Protein AF-A0A965UVB9-F1 (afdb_monomer)

pLDDT: mean 80.58, std 13.28, range [44.84, 95.25]

Structure (mmCIF, N/CA/C/O backbone):
data_AF-A0A965UVB9-F1
#
_entry.id   AF-A0A965UVB9-F1
#
loop_
_atom_site.group_PDB
_atom_site.id
_atom_site.type_symbol
_atom_site.label_atom_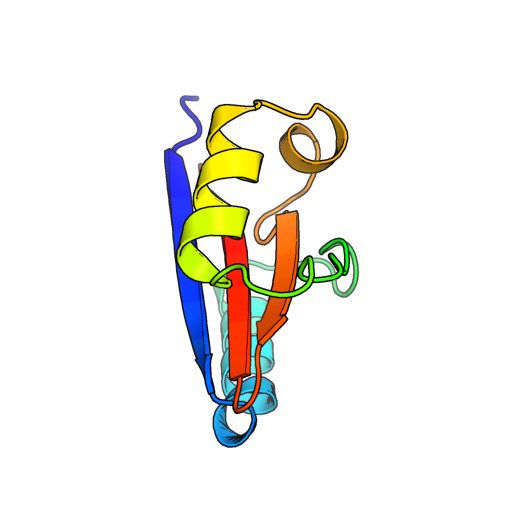id
_atom_site.label_alt_id
_atom_site.label_comp_id
_atom_site.label_asym_id
_atom_site.label_entity_id
_atom_site.label_seq_id
_atom_site.pdbx_PDB_ins_code
_atom_site.Cartn_x
_atom_site.Cartn_y
_atom_site.Cartn_z
_atom_site.occupancy
_atom_site.B_iso_or_equiv
_atom_site.auth_seq_id
_atom_site.auth_comp_id
_atom_site.auth_asym_id
_atom_site.auth_atom_id
_atom_site.pdbx_PDB_model_num
ATOM 1 N N . MET A 1 1 ? -15.353 -18.683 -3.718 1.00 61.25 1 MET A N 1
ATOM 2 C CA . MET A 1 1 ? -13.923 -18.351 -3.883 1.00 61.25 1 MET A CA 1
ATOM 3 C C . MET A 1 1 ? -13.507 -17.537 -2.680 1.00 61.25 1 MET A C 1
ATOM 5 O O . MET A 1 1 ? -14.167 -16.545 -2.397 1.00 61.25 1 MET A O 1
ATOM 9 N N . GLU A 1 2 ? -12.506 -18.003 -1.944 1.00 72.75 2 GLU A N 1
ATOM 10 C CA . GLU A 1 2 ? -11.974 -17.304 -0.775 1.00 72.75 2 GLU A CA 1
ATOM 11 C C . GLU A 1 2 ? -10.948 -16.265 -1.239 1.00 72.75 2 GLU A C 1
ATOM 13 O O . GLU A 1 2 ? -10.059 -16.588 -2.019 1.00 72.75 2 GLU A O 1
ATOM 18 N N . LEU A 1 3 ? -11.103 -15.016 -0.803 1.00 71.69 3 LEU A N 1
ATOM 19 C CA . LEU A 1 3 ? -10.169 -13.935 -1.106 1.00 71.69 3 LEU A CA 1
ATOM 20 C C . LEU A 1 3 ? -9.062 -13.912 -0.048 1.00 71.69 3 LEU A C 1
ATOM 22 O O . LEU A 1 3 ? -9.358 -13.816 1.143 1.00 71.69 3 LEU A O 1
ATOM 26 N N . LYS A 1 4 ? -7.797 -13.961 -0.468 1.00 82.31 4 LYS A N 1
ATOM 27 C CA . LYS A 1 4 ? -6.638 -13.930 0.434 1.00 82.31 4 LYS A CA 1
ATOM 28 C C . LYS A 1 4 ? -5.978 -12.549 0.417 1.00 82.31 4 LYS A C 1
ATOM 30 O O . LYS A 1 4 ? -5.735 -12.011 -0.665 1.00 82.31 4 LYS A O 1
ATOM 35 N N . PRO A 1 5 ? -5.700 -11.942 1.580 1.00 87.06 5 PRO A N 1
ATOM 36 C CA . PRO A 1 5 ? -5.081 -10.626 1.633 1.00 87.06 5 PRO A CA 1
ATOM 37 C C . PRO A 1 5 ? -3.604 -10.671 1.229 1.00 87.06 5 PRO A C 1
ATOM 39 O O . PRO A 1 5 ? -2.927 -11.679 1.426 1.00 87.06 5 PRO A O 1
ATOM 42 N N . PHE A 1 6 ? -3.085 -9.552 0.728 1.00 88.06 6 PHE A N 1
ATOM 43 C CA . PHE A 1 6 ? -1.649 -9.351 0.535 1.00 88.06 6 PHE A CA 1
ATOM 44 C C . PHE A 1 6 ? -1.244 -7.907 0.839 1.00 88.06 6 PHE A C 1
ATOM 46 O O . PHE A 1 6 ? -2.046 -6.978 0.716 1.00 88.06 6 PHE A O 1
ATOM 53 N N . ILE A 1 7 ? 0.030 -7.732 1.192 1.00 91.06 7 ILE A N 1
ATOM 54 C CA . ILE A 1 7 ? 0.695 -6.437 1.344 1.00 91.06 7 ILE A CA 1
ATOM 55 C C . ILE A 1 7 ? 2.087 -6.573 0.727 1.00 91.06 7 ILE A C 1
ATOM 57 O O . ILE A 1 7 ? 2.828 -7.492 1.073 1.00 91.06 7 ILE A O 1
ATOM 61 N N . VAL A 1 8 ? 2.448 -5.675 -0.186 1.00 90.88 8 VAL A N 1
ATOM 62 C CA . VAL A 1 8 ? 3.751 -5.668 -0.862 1.00 90.88 8 VAL A CA 1
ATOM 63 C C . VAL A 1 8 ? 4.339 -4.268 -0.806 1.00 90.88 8 VAL 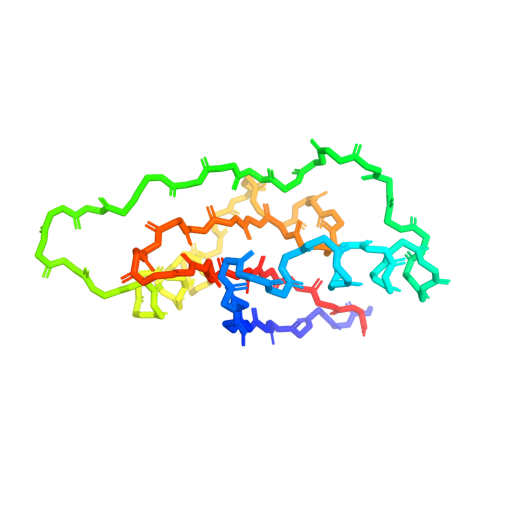A C 1
ATOM 65 O O . VAL A 1 8 ? 3.658 -3.290 -1.108 1.00 90.88 8 VAL A O 1
ATOM 68 N N . TYR A 1 9 ? 5.617 -4.179 -0.448 1.00 93.31 9 TYR A N 1
ATOM 69 C CA . TYR A 1 9 ? 6.381 -2.942 -0.547 1.00 93.31 9 TYR A CA 1
ATOM 70 C C . TYR A 1 9 ? 7.037 -2.819 -1.925 1.00 93.31 9 TYR A C 1
ATOM 72 O O . TYR A 1 9 ? 7.668 -3.760 -2.410 1.00 93.31 9 TYR A O 1
ATOM 80 N N . ILE A 1 10 ? 6.915 -1.643 -2.531 1.00 90.44 10 ILE A N 1
ATOM 81 C CA . ILE A 1 10 ? 7.518 -1.288 -3.810 1.00 90.44 10 ILE A CA 1
ATOM 82 C C . ILE A 1 10 ? 8.344 -0.016 -3.609 1.00 90.44 10 ILE A C 1
ATOM 84 O O . ILE A 1 10 ? 7.772 1.050 -3.371 1.00 90.44 10 ILE A O 1
ATOM 88 N N . PRO A 1 11 ? 9.679 -0.098 -3.717 1.00 93.31 11 PRO A N 1
ATOM 89 C CA . PRO A 1 11 ? 10.528 1.086 -3.757 1.00 93.31 11 PRO A CA 1
ATOM 90 C C . PRO A 1 11 ? 10.131 2.016 -4.911 1.00 93.31 11 PRO A C 1
ATOM 92 O O . PRO A 1 11 ? 9.775 1.533 -5.990 1.00 93.31 11 PRO A O 1
ATOM 95 N N . SER A 1 12 ? 10.206 3.337 -4.718 1.00 89.88 12 SER A N 1
ATOM 96 C CA . SER A 1 12 ? 9.781 4.308 -5.743 1.00 89.88 12 SER A CA 1
ATOM 97 C C . SER A 1 12 ? 10.509 4.116 -7.074 1.00 89.88 12 SER A C 1
ATOM 99 O O . SER A 1 12 ? 9.896 4.239 -8.132 1.00 89.88 12 SER A O 1
ATOM 101 N N . GLU A 1 13 ? 11.791 3.749 -7.037 1.00 91.62 13 GLU A N 1
ATOM 102 C CA . GLU A 1 13 ? 12.607 3.501 -8.226 1.00 91.62 13 GLU A CA 1
ATOM 103 C C . GLU A 1 13 ? 12.168 2.266 -9.024 1.00 91.62 13 GLU A C 1
ATOM 105 O O . GLU A 1 13 ? 12.457 2.171 -10.212 1.00 91.62 13 GLU A O 1
ATOM 110 N N . LYS A 1 14 ? 11.429 1.342 -8.398 1.00 87.94 14 LYS A N 1
ATOM 111 C CA . LYS A 1 14 ? 10.902 0.124 -9.034 1.00 87.94 14 LYS A CA 1
ATOM 112 C C . LYS A 1 14 ? 9.421 0.223 -9.382 1.00 87.94 14 LYS A C 1
ATOM 114 O O . LYS A 1 14 ? 8.854 -0.739 -9.896 1.00 87.94 14 LYS A O 1
ATOM 119 N N . LEU A 1 15 ? 8.772 1.355 -9.096 1.00 80.50 15 LEU A N 1
ATOM 120 C CA . LEU A 1 15 ? 7.325 1.487 -9.248 1.00 80.50 15 LEU A CA 1
ATOM 121 C C . LEU A 1 15 ? 6.881 1.318 -10.703 1.00 80.50 15 LEU A C 1
ATOM 123 O O . LEU A 1 15 ? 5.903 0.623 -10.959 1.00 80.50 15 LEU A O 1
ATOM 127 N N . SER A 1 16 ? 7.609 1.910 -11.653 1.00 79.56 16 SER A N 1
ATOM 128 C CA . SER A 1 16 ? 7.286 1.796 -13.080 1.00 79.56 16 SER A CA 1
ATOM 129 C C . SER A 1 16 ? 7.325 0.339 -13.551 1.00 79.56 16 SER A C 1
ATOM 131 O O . SER A 1 16 ? 6.356 -0.148 -14.136 1.00 79.56 16 SER A O 1
ATOM 133 N N . ASP A 1 17 ? 8.401 -0.378 -13.222 1.00 82.56 17 ASP A N 1
ATOM 134 C CA . ASP A 1 17 ? 8.588 -1.781 -13.604 1.00 82.56 17 ASP A CA 1
ATOM 135 C C . ASP A 1 17 ? 7.555 -2.688 -12.932 1.00 82.56 17 ASP A C 1
ATOM 137 O O . ASP A 1 17 ? 6.948 -3.540 -13.581 1.00 82.56 17 ASP A O 1
ATOM 141 N N . ALA A 1 18 ? 7.283 -2.462 -11.643 1.00 76.12 18 ALA A N 1
ATOM 142 C CA . ALA A 1 18 ? 6.275 -3.214 -10.908 1.00 76.12 18 ALA A CA 1
ATOM 143 C C . ALA A 1 18 ? 4.861 -2.983 -11.464 1.00 76.12 18 ALA A C 1
ATOM 145 O O . ALA A 1 18 ? 4.071 -3.921 -11.537 1.00 76.12 18 ALA A O 1
ATOM 146 N N . MET A 1 19 ? 4.534 -1.762 -11.899 1.00 72.50 19 MET A N 1
ATOM 147 C CA . MET A 1 19 ? 3.254 -1.460 -12.551 1.00 72.50 19 MET A CA 1
ATOM 148 C C . MET A 1 19 ? 3.144 -2.087 -13.942 1.00 72.50 19 MET A C 1
ATOM 150 O O . MET A 1 19 ? 2.067 -2.564 -14.304 1.00 72.50 19 MET A O 1
ATOM 154 N N . ALA A 1 20 ? 4.231 -2.101 -14.717 1.00 74.31 20 ALA A N 1
ATOM 155 C CA . ALA A 1 20 ? 4.273 -2.750 -16.024 1.00 74.31 20 ALA A CA 1
ATOM 156 C C . ALA A 1 20 ? 4.085 -4.271 -15.900 1.00 74.31 20 ALA A C 1
ATOM 158 O O . ALA A 1 20 ? 3.265 -4.859 -16.607 1.00 74.31 20 ALA A O 1
ATOM 159 N N . GLU A 1 21 ? 4.775 -4.898 -14.947 1.00 71.75 21 GLU A N 1
ATOM 160 C CA . GLU A 1 21 ? 4.653 -6.330 -14.683 1.00 71.75 21 GLU A CA 1
ATOM 161 C C . GLU A 1 21 ? 3.266 -6.692 -14.142 1.00 71.75 21 GLU A C 1
ATOM 163 O O . GLU A 1 21 ? 2.650 -7.660 -14.589 1.00 71.75 21 GLU A O 1
ATOM 168 N N . ALA A 1 22 ? 2.709 -5.876 -13.245 1.00 65.50 22 ALA A N 1
ATOM 169 C CA . ALA A 1 22 ? 1.372 -6.105 -12.718 1.00 65.50 22 ALA A CA 1
ATOM 170 C C . ALA A 1 22 ? 0.296 -6.022 -13.823 1.00 65.50 22 ALA A C 1
ATOM 172 O O . ALA A 1 22 ? -0.603 -6.861 -13.869 1.00 65.50 22 ALA A O 1
ATOM 173 N N . GLN A 1 23 ? 0.426 -5.084 -14.771 1.00 65.25 23 GLN A N 1
ATOM 174 C CA . GLN A 1 23 ? -0.436 -5.019 -15.961 1.00 65.25 23 GLN A CA 1
ATOM 175 C C . GLN A 1 23 ? -0.306 -6.266 -16.843 1.00 65.25 23 GLN A C 1
ATOM 177 O O . GLN A 1 23 ? -1.318 -6.776 -17.325 1.00 65.25 23 GLN A O 1
ATOM 182 N N . ARG A 1 24 ? 0.922 -6.768 -17.030 1.00 66.94 24 ARG A N 1
ATOM 183 C CA . ARG A 1 24 ? 1.208 -7.962 -17.837 1.00 66.94 24 ARG A CA 1
ATOM 184 C C . ARG A 1 24 ? 0.609 -9.231 -17.229 1.00 66.94 24 ARG A C 1
ATOM 186 O O . ARG A 1 24 ? 0.077 -10.056 -17.964 1.00 66.94 24 ARG A O 1
ATOM 193 N N . VAL A 1 25 ? 0.712 -9.392 -15.910 1.00 61.34 25 VAL A N 1
ATOM 194 C CA . VAL A 1 25 ? 0.354 -10.637 -15.209 1.00 61.34 25 VAL A CA 1
ATOM 195 C C . VAL A 1 25 ? -1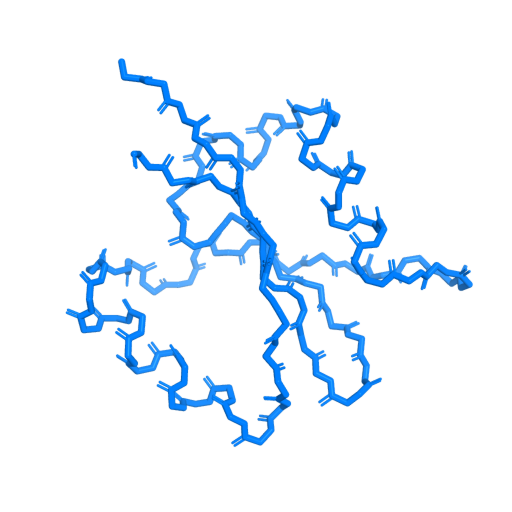.122 -10.692 -14.827 1.00 61.34 25 VAL A C 1
ATOM 197 O O . VAL A 1 25 ? -1.741 -11.745 -14.946 1.00 61.34 25 VAL A O 1
ATOM 200 N N . PHE A 1 26 ? -1.700 -9.582 -14.369 1.00 53.00 26 PHE A N 1
ATOM 201 C CA . PHE A 1 26 ? -3.007 -9.611 -13.705 1.00 53.00 26 PHE A CA 1
ATOM 202 C C . PHE A 1 26 ? -4.135 -8.956 -14.510 1.00 53.00 26 PHE A C 1
ATOM 204 O O . PHE A 1 26 ? -5.236 -8.822 -13.982 1.00 53.00 26 PHE A O 1
ATOM 211 N N . SER A 1 27 ? -3.888 -8.535 -15.761 1.00 52.22 27 SER A N 1
ATOM 212 C CA . SER A 1 27 ? -4.845 -7.732 -16.545 1.00 52.22 27 SER A CA 1
ATOM 213 C C . SER A 1 27 ? -5.436 -6.597 -15.698 1.00 52.22 27 SER A C 1
ATOM 215 O O . SER A 1 27 ? -6.644 -6.362 -15.710 1.00 52.22 27 SER A O 1
ATOM 217 N N . ILE A 1 28 ? -4.586 -5.945 -14.889 1.00 50.66 28 ILE A N 1
ATOM 218 C CA . ILE A 1 28 ? -5.027 -4.906 -13.956 1.00 50.66 28 ILE A CA 1
ATOM 219 C C . ILE A 1 28 ? -5.551 -3.751 -14.781 1.00 50.66 28 ILE A C 1
ATOM 221 O O . ILE A 1 28 ? -4.801 -3.059 -15.472 1.00 50.66 28 ILE A O 1
ATOM 225 N N . ASP A 1 29 ? -6.855 -3.553 -14.674 1.00 51.38 29 ASP A N 1
ATOM 226 C CA . ASP A 1 29 ? -7.547 -2.378 -15.159 1.00 51.38 29 ASP A CA 1
ATOM 227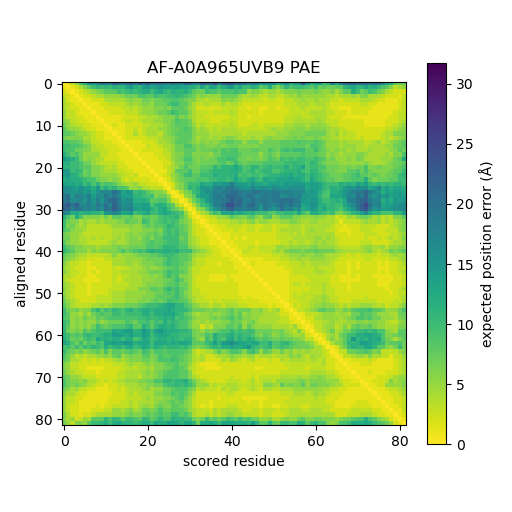 C C . ASP A 1 29 ? -6.897 -1.161 -14.480 1.00 51.38 29 ASP A C 1
ATOM 229 O O . ASP A 1 29 ? -7.013 -0.963 -13.264 1.00 51.38 29 ASP A O 1
ATOM 233 N N . LYS A 1 30 ? -6.100 -0.406 -15.247 1.00 44.84 30 LYS A N 1
ATOM 234 C CA . LYS A 1 30 ? -5.317 0.731 -14.748 1.00 44.84 30 LYS A CA 1
ATOM 235 C C . LYS A 1 30 ? -6.212 1.658 -13.915 1.00 44.84 30 LYS A C 1
ATOM 237 O O . LYS A 1 30 ? -7.239 2.126 -14.393 1.00 44.84 30 LYS A O 1
ATOM 242 N N . GLY A 1 31 ? -5.776 1.985 -12.697 1.00 51.34 31 GLY A N 1
ATOM 243 C CA . GLY A 1 31 ? -6.259 3.172 -11.979 1.00 51.34 31 GLY A CA 1
ATOM 244 C C . GLY A 1 31 ? -7.341 2.979 -10.915 1.00 51.34 31 GLY A C 1
ATOM 245 O O . GLY A 1 31 ? -7.899 3.978 -10.475 1.00 51.34 31 GLY A O 1
ATOM 246 N N . LYS A 1 32 ? -7.639 1.753 -10.463 1.00 61.03 32 LYS A N 1
ATOM 247 C CA . LYS A 1 32 ? -8.646 1.539 -9.397 1.00 61.03 32 LYS A CA 1
ATOM 248 C C . LYS A 1 32 ? -8.086 1.410 -7.979 1.00 61.03 32 LYS A C 1
ATOM 250 O O . LYS A 1 32 ? -8.871 1.436 -7.037 1.00 61.03 32 LYS A O 1
ATOM 255 N N . ALA A 1 33 ? -6.767 1.300 -7.809 1.00 72.19 33 ALA A N 1
ATOM 256 C CA . ALA A 1 33 ? -6.173 1.282 -6.477 1.00 72.19 33 ALA A CA 1
ATOM 257 C C . ALA A 1 33 ? -6.414 2.630 -5.789 1.00 72.19 33 ALA A C 1
ATOM 259 O O . ALA A 1 33 ? -5.998 3.678 -6.289 1.00 72.19 33 AL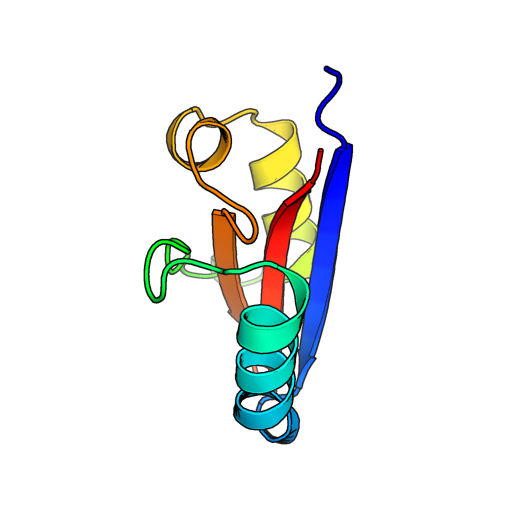A A O 1
ATOM 260 N N . LEU A 1 34 ? -7.085 2.609 -4.641 1.00 80.50 34 LEU A N 1
ATOM 261 C CA . LEU A 1 34 ? -7.334 3.821 -3.876 1.00 80.50 34 LEU A CA 1
ATOM 262 C C . LEU A 1 34 ? -6.019 4.326 -3.280 1.00 80.50 34 LEU A C 1
ATOM 264 O O . LEU A 1 34 ? -5.340 3.609 -2.544 1.00 80.50 34 LEU A O 1
ATOM 268 N N . SER A 1 35 ? -5.668 5.575 -3.577 1.00 86.12 35 SER A N 1
ATOM 269 C CA . SER A 1 35 ? -4.573 6.248 -2.881 1.00 86.12 35 SER A CA 1
ATOM 270 C C . SER A 1 35 ? -4.999 6.528 -1.444 1.00 86.12 35 SER A C 1
ATOM 272 O O . SER A 1 35 ? -6.001 7.204 -1.198 1.00 86.12 35 SER A O 1
ATOM 274 N N . VAL A 1 36 ? -4.247 5.987 -0.493 1.00 89.19 36 VAL A N 1
ATOM 275 C CA . VAL A 1 36 ? -4.518 6.098 0.933 1.00 89.19 36 VAL A CA 1
ATOM 276 C C . VAL A 1 36 ? -3.416 6.915 1.593 1.00 89.19 36 VAL A C 1
ATOM 278 O O . VAL A 1 36 ? -2.226 6.612 1.502 1.00 89.19 36 VAL A O 1
ATOM 281 N N . ARG A 1 37 ? -3.823 7.973 2.297 1.00 92.12 37 ARG A N 1
ATOM 282 C CA . ARG A 1 37 ? -2.906 8.829 3.048 1.00 92.12 37 ARG A CA 1
ATOM 283 C C . ARG A 1 37 ? -2.456 8.125 4.327 1.00 92.12 37 ARG A C 1
ATOM 285 O O . ARG A 1 37 ? -3.298 7.758 5.139 1.00 92.12 37 ARG A O 1
ATOM 292 N N . LEU A 1 38 ? -1.144 8.020 4.533 1.00 93.62 38 LEU A N 1
ATOM 293 C CA . LEU A 1 38 ? -0.566 7.524 5.783 1.00 93.62 38 LEU A CA 1
ATOM 294 C C . LEU A 1 38 ? -0.806 8.527 6.931 1.00 93.62 38 LEU A C 1
ATOM 296 O O . LEU A 1 38 ? -0.424 9.699 6.798 1.00 93.62 38 LEU A O 1
ATOM 300 N N . PRO A 1 39 ? -1.423 8.118 8.057 1.00 93.56 39 PRO A N 1
ATOM 301 C CA . PRO A 1 39 ? -1.519 8.954 9.246 1.00 93.56 39 PRO A CA 1
ATOM 302 C C . PRO A 1 39 ? -0.136 9.262 9.832 1.00 93.56 39 PRO A C 1
ATOM 304 O O . PRO A 1 39 ? 0.776 8.437 9.802 1.00 93.56 39 PRO A O 1
ATOM 307 N N . LYS A 1 40 ? 0.026 10.461 10.401 1.00 92.75 40 LYS A N 1
ATOM 308 C CA . LYS A 1 40 ? 1.300 10.887 10.995 1.00 92.75 40 LYS A CA 1
ATOM 309 C C . LYS A 1 40 ? 1.697 9.948 12.140 1.00 92.75 40 LYS A C 1
ATOM 311 O O . LYS A 1 40 ? 0.900 9.718 13.043 1.00 92.75 40 LYS A O 1
ATOM 316 N N . GLY A 1 41 ? 2.942 9.469 12.119 1.00 91.44 41 GLY A N 1
ATOM 317 C CA . GLY A 1 41 ? 3.491 8.594 13.160 1.00 91.44 41 GLY A CA 1
ATOM 318 C C . GLY A 1 41 ? 3.100 7.119 13.035 1.00 91.44 41 GLY A C 1
ATOM 319 O O . GLY A 1 41 ? 3.391 6.358 13.949 1.00 91.44 41 GLY A O 1
ATOM 320 N N . GLN A 1 42 ? 2.455 6.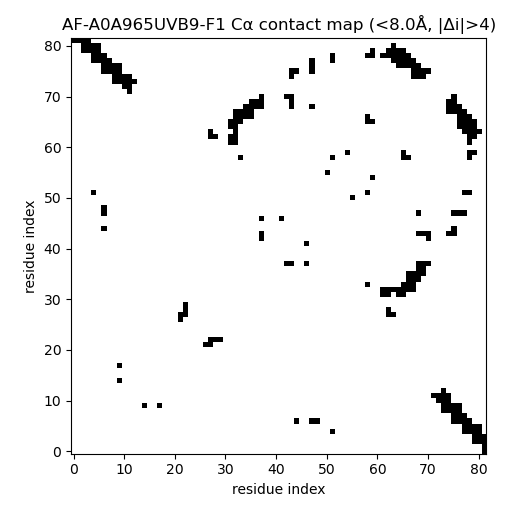714 11.937 1.00 93.56 42 GLN A N 1
ATOM 321 C CA . GLN A 1 42 ? 2.199 5.306 11.631 1.00 93.56 42 GLN A CA 1
ATOM 322 C C . GLN A 1 42 ? 3.155 4.783 10.560 1.00 93.56 42 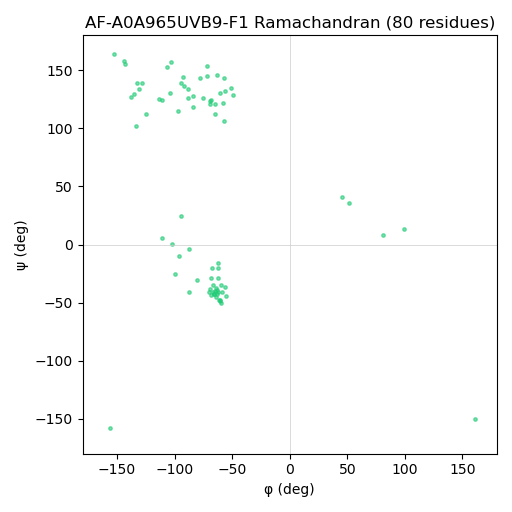GLN A C 1
ATOM 324 O O . GLN A 1 42 ? 3.660 5.555 9.749 1.00 93.56 42 GLN A O 1
ATOM 329 N N . HIS A 1 43 ? 3.337 3.462 10.544 1.00 95.12 43 HIS A N 1
ATOM 330 C CA . HIS A 1 43 ? 4.055 2.742 9.497 1.00 95.12 43 HIS A CA 1
ATOM 331 C C . HIS A 1 43 ? 3.090 2.224 8.429 1.00 95.12 43 HIS A C 1
ATOM 333 O O . HIS A 1 43 ? 2.025 1.690 8.751 1.00 95.12 43 HIS A O 1
ATOM 339 N N . GLY A 1 44 ? 3.476 2.323 7.160 1.00 93.62 44 GLY A N 1
ATOM 340 C CA . GLY A 1 44 ? 2.657 1.954 6.007 1.00 93.62 44 GLY A CA 1
ATOM 341 C C . GLY A 1 44 ? 2.218 0.495 6.025 1.00 93.62 44 GLY A C 1
ATOM 342 O O . G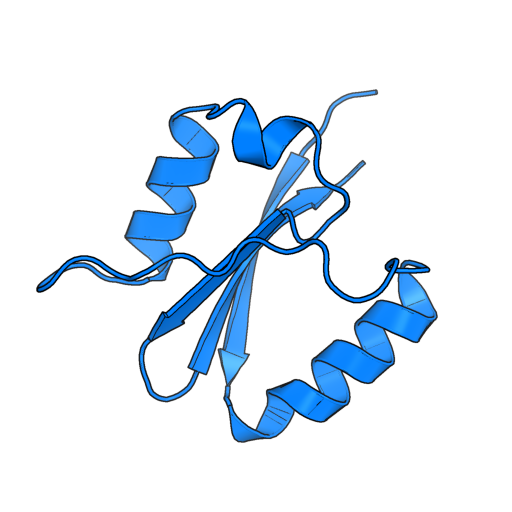LY A 1 44 ? 1.045 0.217 5.782 1.00 93.62 44 GLY A O 1
ATOM 343 N N . TYR A 1 45 ? 3.109 -0.424 6.407 1.00 94.44 45 TYR A N 1
ATOM 344 C CA . TYR A 1 45 ? 2.768 -1.843 6.562 1.00 94.44 45 TYR A CA 1
ATOM 345 C C . TYR A 1 45 ? 1.665 -2.070 7.606 1.00 94.44 45 TYR A C 1
ATOM 347 O O . TYR A 1 45 ? 0.673 -2.745 7.334 1.00 94.44 45 TYR A O 1
ATOM 355 N N . GLN A 1 46 ? 1.824 -1.493 8.801 1.00 95.25 46 GLN A N 1
ATOM 356 C CA . GLN A 1 46 ? 0.863 -1.659 9.896 1.00 95.25 46 GLN A CA 1
ATOM 357 C C . GLN A 1 46 ? -0.488 -1.039 9.538 1.00 95.25 46 GLN A C 1
ATOM 359 O O . GLN A 1 46 ? -1.537 -1.622 9.810 1.00 95.25 46 GLN A O 1
ATOM 364 N N . TYR A 1 47 ? -0.464 0.118 8.879 1.00 94.88 47 TYR A N 1
ATOM 365 C CA . TYR A 1 47 ? -1.684 0.774 8.447 1.00 94.88 47 TYR A CA 1
ATOM 366 C C . TYR A 1 47 ? -2.401 -0.015 7.341 1.00 94.88 47 TYR A C 1
ATOM 368 O O . TYR A 1 47 ? -3.606 -0.239 7.448 1.00 94.88 47 TYR A O 1
ATOM 376 N N . ALA A 1 48 ? -1.675 -0.531 6.344 1.00 92.69 48 ALA A N 1
ATOM 377 C CA . ALA A 1 48 ? -2.221 -1.434 5.327 1.00 92.69 48 ALA A CA 1
ATOM 378 C C . ALA A 1 48 ? -2.887 -2.672 5.948 1.00 92.69 48 ALA A C 1
ATOM 380 O O . ALA A 1 48 ? -3.998 -3.035 5.558 1.00 92.69 48 ALA A O 1
ATOM 381 N N . LEU A 1 49 ? -2.237 -3.285 6.945 1.00 92.44 49 LEU A N 1
ATOM 382 C CA . LEU A 1 49 ? -2.785 -4.430 7.669 1.00 92.44 49 LEU A CA 1
ATOM 383 C C . LEU A 1 49 ? -4.101 -4.067 8.366 1.00 92.44 49 LEU A C 1
ATOM 385 O O . LEU A 1 49 ? -5.099 -4.752 8.163 1.00 92.44 49 LEU A O 1
ATOM 389 N N . SER A 1 50 ? -4.138 -2.941 9.086 1.00 92.62 50 SER A N 1
ATOM 390 C CA . SER A 1 50 ? -5.364 -2.478 9.752 1.00 92.62 50 SER A CA 1
ATOM 391 C C . SER A 1 50 ? -6.523 -2.235 8.776 1.00 92.62 50 SER A C 1
ATOM 393 O O . SER A 1 50 ? -7.676 -2.520 9.095 1.00 92.62 50 SER A O 1
ATOM 395 N N . LEU A 1 51 ? -6.235 -1.754 7.560 1.00 90.38 51 LEU A N 1
ATOM 396 C CA . LEU A 1 51 ? -7.252 -1.522 6.532 1.00 90.38 51 LEU A CA 1
ATOM 397 C C . LEU A 1 51 ? -7.803 -2.842 5.989 1.00 90.38 51 LEU A C 1
ATOM 399 O O . LEU A 1 51 ? -9.016 -2.975 5.826 1.00 90.38 51 LEU A O 1
ATOM 403 N N . ILE A 1 52 ? -6.941 -3.836 5.774 1.00 88.06 52 ILE A N 1
ATOM 404 C CA . ILE A 1 52 ? -7.351 -5.194 5.398 1.00 88.06 52 ILE A CA 1
ATOM 405 C C . ILE A 1 52 ? -8.223 -5.824 6.494 1.00 88.06 52 ILE A C 1
ATOM 407 O O . ILE A 1 52 ? -9.296 -6.355 6.199 1.00 88.06 52 ILE A O 1
ATOM 411 N N . GLU A 1 53 ? -7.787 -5.742 7.753 1.00 88.81 53 GLU A N 1
ATOM 412 C CA . GLU A 1 53 ? -8.480 -6.320 8.911 1.00 88.81 53 GLU A CA 1
ATOM 413 C C . GLU A 1 53 ? -9.825 -5.646 9.194 1.00 88.81 53 GLU A C 1
ATOM 415 O O . GLU A 1 53 ? -10.782 -6.326 9.563 1.00 88.81 53 GLU A O 1
ATOM 420 N N . SER A 1 54 ? -9.933 -4.333 8.955 1.00 87.69 54 SER A N 1
ATOM 421 C CA . SER A 1 54 ? -11.180 -3.573 9.134 1.00 87.69 54 SER A CA 1
ATOM 422 C C . SER A 1 54 ? -12.321 -4.035 8.225 1.00 87.69 54 SER A C 1
ATOM 424 O O . SER A 1 54 ? -13.478 -3.685 8.452 1.00 87.69 54 SER A O 1
ATOM 426 N N . ARG A 1 55 ? -11.997 -4.811 7.184 1.00 75.94 55 ARG A N 1
ATOM 427 C CA . ARG A 1 55 ? -12.918 -5.229 6.128 1.00 75.94 55 ARG A CA 1
ATOM 428 C C . ARG A 1 55 ? -13.689 -4.082 5.484 1.00 75.94 55 ARG A C 1
ATOM 430 O O . ARG A 1 55 ? -14.851 -4.237 5.113 1.00 75.94 55 ARG A O 1
ATOM 437 N N . ASP A 1 56 ? -13.037 -2.931 5.349 1.00 78.06 56 ASP A N 1
ATOM 438 C CA . ASP A 1 56 ? -13.669 -1.747 4.788 1.00 78.06 56 ASP A CA 1
ATOM 439 C C . ASP A 1 56 ? -14.192 -2.042 3.360 1.00 78.06 56 ASP A C 1
ATOM 441 O O . ASP A 1 56 ? -13.425 -2.447 2.471 1.00 78.06 56 ASP A O 1
ATOM 445 N N . PRO A 1 57 ? -15.508 -1.859 3.123 1.00 73.50 57 PRO A N 1
ATOM 446 C CA . PRO A 1 57 ? -16.167 -2.253 1.881 1.00 73.50 57 PRO A CA 1
ATOM 447 C C . PRO A 1 57 ? -15.621 -1.517 0.654 1.00 73.50 57 PRO A C 1
ATOM 449 O O . PRO A 1 57 ? -15.751 -2.021 -0.463 1.00 73.50 57 PRO A O 1
ATOM 452 N N . ARG A 1 58 ? -14.959 -0.366 0.843 1.00 77.25 58 ARG A N 1
ATOM 453 C CA . ARG A 1 58 ? -14.304 0.383 -0.237 1.00 77.25 58 ARG A CA 1
ATOM 454 C C . ARG A 1 58 ? -13.185 -0.412 -0.899 1.00 77.25 58 ARG A C 1
ATOM 456 O O . ARG A 1 58 ? -12.940 -0.202 -2.079 1.00 77.25 58 ARG A O 1
ATOM 463 N N . PHE A 1 59 ? -12.530 -1.317 -0.171 1.00 74.12 59 PHE A N 1
ATOM 464 C CA . PHE A 1 59 ? -11.413 -2.118 -0.684 1.00 74.12 59 PHE A CA 1
ATOM 465 C C . PHE A 1 59 ? -11.834 -3.531 -1.106 1.00 74.12 59 PHE A C 1
ATOM 467 O O . PHE A 1 59 ? -11.206 -4.116 -1.982 1.00 74.12 59 PHE A O 1
ATOM 474 N N . PHE A 1 60 ? -12.915 -4.072 -0.534 1.00 65.75 60 PHE A N 1
ATOM 475 C CA . PHE A 1 60 ? -13.404 -5.428 -0.830 1.00 65.75 60 PHE A CA 1
ATOM 476 C C . PHE A 1 60 ? -13.976 -5.590 -2.246 1.00 65.75 60 PHE A C 1
ATOM 478 O O . PHE A 1 60 ? -13.930 -6.684 -2.804 1.00 65.75 60 PHE A O 1
ATOM 485 N N . GLY A 1 61 ? -14.516 -4.517 -2.833 1.00 64.12 61 GLY A N 1
ATOM 486 C CA . GLY A 1 61 ? -15.053 -4.522 -4.200 1.00 64.12 61 GLY A CA 1
ATOM 487 C C . GLY A 1 61 ? -14.021 -4.226 -5.293 1.00 64.12 61 GLY A C 1
ATOM 488 O O . GLY A 1 61 ? -14.366 -4.251 -6.476 1.00 64.12 61 GLY A O 1
ATOM 489 N N . LEU A 1 62 ? -12.777 -3.911 -4.923 1.00 66.88 62 LEU A N 1
ATOM 490 C CA . LEU A 1 62 ? -11.739 -3.511 -5.868 1.00 66.88 62 LEU A CA 1
ATOM 491 C C . LEU A 1 62 ? -10.913 -4.711 -6.326 1.00 66.88 62 LEU A C 1
ATOM 493 O O . LEU A 1 62 ? -10.632 -5.640 -5.571 1.00 66.88 62 LEU A O 1
ATOM 497 N N . TRP A 1 63 ? -10.511 -4.669 -7.594 1.00 64.38 63 TRP A N 1
ATOM 498 C CA . TRP A 1 63 ? -9.554 -5.622 -8.142 1.00 64.38 63 TRP A CA 1
ATOM 499 C C . TRP A 1 63 ? -8.165 -5.330 -7.572 1.00 64.38 63 TRP A C 1
ATOM 501 O O . TRP A 1 63 ? -7.822 -4.174 -7.342 1.00 64.38 63 TRP A O 1
ATOM 511 N N . SER A 1 64 ? -7.380 -6.380 -7.338 1.00 67.31 64 SER A N 1
ATOM 512 C CA . SER A 1 64 ? -6.017 -6.273 -6.817 1.00 67.31 64 SER A CA 1
ATOM 513 C C . SER A 1 64 ? -5.125 -5.381 -7.700 1.00 67.31 64 SER A C 1
ATOM 515 O O . SER A 1 64 ? -5.088 -5.618 -8.911 1.00 67.31 64 SER A O 1
ATOM 517 N N . PRO A 1 65 ? -4.362 -4.423 -7.129 1.00 74.69 65 PRO A N 1
ATOM 518 C CA . PRO A 1 65 ? -4.372 -3.981 -5.729 1.00 74.69 65 PRO A CA 1
ATOM 519 C C . PRO A 1 65 ? -5.552 -3.051 -5.402 1.00 74.69 65 PRO A C 1
ATOM 521 O O . PRO A 1 65 ? -5.913 -2.180 -6.191 1.00 74.69 65 PRO A O 1
ATOM 524 N N . ALA A 1 66 ? -6.103 -3.189 -4.193 1.00 82.88 66 ALA A N 1
ATOM 525 C CA . ALA A 1 66 ? -7.239 -2.388 -3.734 1.00 82.88 66 ALA A CA 1
ATOM 526 C C . ALA A 1 66 ? -6.817 -0.991 -3.249 1.00 82.88 66 ALA A C 1
ATOM 528 O O . ALA A 1 66 ? -7.576 -0.030 -3.385 1.00 82.88 66 ALA A O 1
ATOM 529 N N . GLY A 1 67 ? -5.605 -0.854 -2.706 1.00 88.44 67 GLY A N 1
ATOM 530 C CA . GLY A 1 67 ? -5.089 0.425 -2.238 1.00 88.44 67 GLY A CA 1
ATOM 531 C C . GLY A 1 67 ? -3.570 0.538 -2.278 1.00 88.44 67 GLY A C 1
ATOM 532 O O . GLY A 1 67 ? -2.848 -0.455 -2.396 1.00 88.44 67 GLY A O 1
ATOM 533 N N . ALA A 1 68 ? -3.103 1.781 -2.187 1.00 89.94 68 ALA A N 1
ATOM 534 C CA . ALA A 1 68 ? -1.694 2.146 -2.153 1.00 89.94 68 ALA A CA 1
ATOM 535 C C . ALA A 1 68 ? -1.441 3.199 -1.066 1.00 89.94 68 ALA A C 1
ATOM 537 O O . ALA A 1 68 ? -2.119 4.225 -1.035 1.00 89.94 68 ALA A O 1
ATOM 538 N N . ILE A 1 69 ? -0.453 2.972 -0.202 1.00 93.06 69 ILE A N 1
ATOM 539 C CA . ILE A 1 69 ? 0.020 3.936 0.802 1.00 93.06 69 ILE A CA 1
ATOM 540 C C . ILE A 1 69 ? 1.418 4.396 0.406 1.00 93.06 69 ILE A C 1
ATOM 542 O O . ILE A 1 69 ? 2.313 3.569 0.254 1.00 93.06 69 ILE A O 1
ATOM 546 N N . HIS A 1 70 ? 1.619 5.705 0.262 1.00 92.44 70 HIS A N 1
ATOM 547 C CA . HIS A 1 70 ? 2.951 6.275 0.059 1.00 92.44 70 HIS A CA 1
ATOM 548 C C . HIS A 1 70 ? 3.649 6.465 1.412 1.00 92.44 70 HIS A C 1
ATOM 550 O O . HIS A 1 70 ? 3.177 7.229 2.257 1.00 92.44 70 HIS A O 1
ATOM 556 N N . GLU A 1 71 ? 4.776 5.787 1.595 1.00 93.06 71 GLU A N 1
ATOM 557 C CA . GLU A 1 71 ? 5.682 5.943 2.732 1.00 93.06 71 GLU A CA 1
ATOM 558 C C . GLU A 1 71 ? 7.107 6.030 2.169 1.00 93.06 71 GLU A C 1
ATOM 560 O O . GLU A 1 71 ? 7.658 5.002 1.767 1.00 93.06 71 GLU A O 1
ATOM 565 N N . PRO A 1 72 ? 7.705 7.236 2.074 1.00 89.88 72 PRO A N 1
ATOM 566 C CA . PRO A 1 72 ? 9.027 7.397 1.485 1.00 89.88 72 PRO A CA 1
ATOM 567 C C . PRO A 1 72 ? 10.051 6.423 2.097 1.00 89.88 72 PRO A C 1
ATOM 569 O O . PRO A 1 72 ? 10.102 6.298 3.321 1.00 89.88 72 PRO A O 1
ATOM 572 N N . PRO A 1 73 ? 10.882 5.756 1.275 1.00 93.50 73 PRO A N 1
ATOM 573 C CA . PRO A 1 73 ? 11.113 6.019 -0.147 1.00 93.50 73 PRO A CA 1
ATOM 574 C C . PRO A 1 73 ? 10.256 5.167 -1.106 1.00 93.50 73 PRO A C 1
ATOM 576 O O . PRO A 1 73 ? 10.660 4.961 -2.250 1.00 93.50 73 PRO A O 1
ATOM 579 N N . GLY A 1 74 ? 9.093 4.653 -0.702 1.00 92.75 74 GLY A N 1
ATOM 580 C CA . GLY A 1 74 ? 8.299 3.765 -1.553 1.00 92.75 74 GLY A CA 1
ATOM 581 C C . GLY A 1 74 ? 6.809 3.721 -1.241 1.00 92.75 74 GLY A C 1
ATOM 582 O O . GLY A 1 74 ? 6.214 4.647 -0.691 1.00 92.75 74 GLY A O 1
ATOM 583 N N . PHE A 1 75 ? 6.188 2.624 -1.658 1.00 92.12 75 PHE A N 1
ATOM 584 C CA . PHE A 1 75 ? 4.750 2.421 -1.598 1.00 92.12 75 PHE A CA 1
ATOM 585 C C . PHE A 1 75 ? 4.428 1.051 -1.019 1.00 92.12 75 PHE A C 1
ATOM 587 O O . PHE A 1 75 ? 5.040 0.055 -1.391 1.00 92.12 75 PHE A O 1
ATOM 594 N N . PHE A 1 76 ? 3.414 0.986 -0.165 1.00 92.25 76 PHE A N 1
ATOM 595 C CA . PHE A 1 76 ? 2.771 -0.266 0.210 1.00 92.25 76 PHE A CA 1
ATOM 596 C C . PHE A 1 76 ? 1.521 -0.448 -0.639 1.00 92.25 76 PHE A C 1
ATOM 598 O O . PHE A 1 76 ? 0.574 0.329 -0.522 1.00 92.25 76 PHE A O 1
ATOM 605 N N . LEU A 1 77 ? 1.513 -1.473 -1.486 1.00 89.56 77 LEU A N 1
ATOM 606 C CA . LEU A 1 77 ? 0.313 -1.931 -2.173 1.00 89.56 77 LEU A CA 1
ATOM 607 C C . LEU A 1 77 ? -0.356 -3.014 -1.345 1.00 89.56 77 LEU A C 1
ATOM 609 O O . LEU A 1 77 ? 0.313 -3.918 -0.847 1.00 89.56 77 LEU A O 1
ATOM 613 N N . PHE A 1 78 ? -1.673 -2.938 -1.222 1.00 89.44 78 PHE A N 1
ATOM 614 C CA . PHE A 1 78 ? -2.434 -3.892 -0.434 1.00 89.44 78 PHE A CA 1
ATOM 615 C C . PHE A 1 78 ? -3.789 -4.188 -1.070 1.00 89.44 78 PHE A C 1
ATOM 617 O O . PHE A 1 78 ? -4.316 -3.418 -1.879 1.00 89.44 78 PHE A O 1
ATOM 624 N N . GLY A 1 79 ? -4.363 -5.328 -0.714 1.00 86.94 79 GLY A N 1
ATOM 625 C CA . GLY A 1 79 ? -5.672 -5.739 -1.197 1.00 86.94 79 GLY A CA 1
ATOM 626 C C . GLY A 1 79 ? -5.883 -7.230 -1.029 1.00 86.94 79 GLY A C 1
ATOM 627 O O . GLY A 1 79 ? -5.322 -7.846 -0.125 1.00 86.94 79 GLY A O 1
ATOM 628 N N . PHE A 1 80 ? -6.686 -7.799 -1.923 1.00 79.69 80 PHE A N 1
ATOM 629 C CA . PHE A 1 80 ? -7.062 -9.204 -1.896 1.00 79.69 80 PHE A CA 1
ATOM 630 C C . PHE A 1 80 ? -6.810 -9.854 -3.251 1.00 79.69 80 PHE A C 1
ATOM 632 O O . PHE A 1 80 ? -7.113 -9.267 -4.289 1.00 79.69 80 PHE A O 1
ATOM 639 N N . HIS A 1 81 ? -6.287 -11.073 -3.246 1.00 72.56 81 HIS A N 1
ATOM 640 C CA . HIS A 1 81 ? -6.167 -11.916 -4.425 1.00 72.56 81 HIS A CA 1
ATOM 641 C C . HIS A 1 81 ? -7.191 -13.059 -4.370 1.00 72.56 81 HIS A C 1
ATOM 643 O O . HIS A 1 81 ? -7.639 -13.456 -3.292 1.00 72.56 81 HIS A O 1
ATOM 649 N N . ARG A 1 82 ? -7.588 -13.556 -5.545 1.00 63.28 82 ARG A N 1
ATOM 650 C CA . ARG A 1 82 ? -8.409 -14.769 -5.677 1.00 63.28 82 ARG A CA 1
ATOM 651 C C . ARG A 1 82 ? -7.580 -16.032 -5.473 1.00 63.28 82 ARG A C 1
ATOM 653 O O . ARG A 1 82 ? -6.337 -15.941 -5.597 1.00 63.28 82 ARG A O 1
#

Sequence (82 aa):
MELKPFIVYIPSEKLSDAMAEAQRVFSIDKGKALSVRLPKGQHGYQYALSLIESRDPRFFGLWSPAGAIHEPPGFFLFGF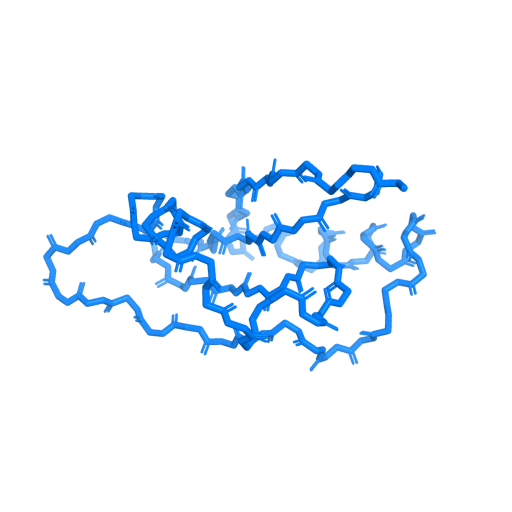HR

Foldseek 3Di:
DDWAKDKDKDFPVCPVVVVVVCCVPPVFPPDQAAEDEDDPPDDQVVVLVVVVVVVPVQQQPHDPQNYWYDDPRTIMTIGIDD

Radius of gyration: 12.21 Å; Cα contacts (8 Å, |Δi|>4): 134; chains: 1; bounding box: 29×29×31 Å

Mean predicted aligned error: 5.93 Å

Nearest PDB structures (foldseek):
  5tos-assembly2_B  TM=3.242E-01  e=3.119E+00  Arabidopsis thaliana
  4ym7-assembly5_EG  TM=1.860E-01  e=7.899E+00  Saccharomyces cerevisiae

Secondary structure (DSSP, 8-state):
-PPEEEEEEEEGGGHHHHHHHHHHHH---TT-SEEEPPPTT--HHHHHHHHHHTT-HHHHTSPSP-EEEEETTEEEEEEEE-

Solvent-accessible surface area (backbone atoms only — not comparable to full-atom values): 4820 Å² total; per-residue (Å²): 138,74,70,44,76,52,76,46,82,39,50,54,93,46,41,66,61,53,52,53,50,43,39,72,74,65,70,43,71,82,85,66,46,41,81,43,84,68,60,91,95,64,54,52,69,62,51,51,49,52,52,62,73,65,60,47,67,85,41,72,78,38,64,57,48,15,27,35,26,69,46,90,76,23,33,33,37,24,34,45,42,122